Protein AF-A0A969EC78-F1 (afdb_monomer_lite)

Foldseek 3Di:
DALLVCLVQLLVLCVVQNLVRSDPVVSCVSRVDDPVVQCVNQVVHSVSSVVSNVVVVVVCCVVPPVVVD

pLDDT: mean 96.11, std 3.27, range [80.0, 98.25]

Sequence (69 aa):
MPKDTYIPCLLQLFRQYGYDGATLARISEATGLGKASLYHHFPGGKDEMVQAVMDYLERWLAENVLPSL

Secondary structure (DSSP, 8-state):
--GGGGHHHHHHHHHHHHHHH--HHHHHHHH---HHHHHHH-TTHHHHHHHHHHHHHHHHHHHHTGGG-

Structure (mmCIF, N/CA/C/O backbone):
data_AF-A0A969EC78-F1
#
_entry.id   AF-A0A969EC78-F1
#
loop_
_atom_site.group_PDB
_atom_site.id
_atom_site.type_symbol
_atom_site.label_atom_id
_atom_site.label_alt_id
_atom_site.label_comp_id
_atom_site.label_asym_id
_atom_site.label_entity_id
_atom_site.label_seq_id
_atom_site.pdbx_PDB_ins_code
_atom_site.Cartn_x
_atom_site.Cartn_y
_atom_site.Cartn_z
_atom_site.occupancy
_atom_site.B_iso_or_equiv
_atom_site.auth_seq_id
_atom_site.auth_comp_id
_atom_site.auth_asym_id
_atom_site.auth_atom_id
_atom_site.pdbx_PDB_model_num
ATOM 1 N N . MET A 1 1 ? 5.092 3.556 14.143 1.00 82.38 1 MET A N 1
ATOM 2 C CA . MET A 1 1 ? 5.855 2.655 13.248 1.00 82.38 1 MET A CA 1
ATOM 3 C C . MET A 1 1 ? 6.081 3.375 11.925 1.00 82.38 1 MET A C 1
ATOM 5 O O . MET A 1 1 ? 5.236 4.200 11.586 1.00 82.38 1 MET A O 1
ATOM 9 N N . PRO A 1 2 ? 7.203 3.155 11.222 1.00 92.56 2 PRO A N 1
ATOM 10 C CA . PRO A 1 2 ? 7.427 3.748 9.903 1.00 92.56 2 PRO A CA 1
ATOM 11 C C . PRO A 1 2 ? 6.423 3.201 8.877 1.00 92.56 2 PRO A C 1
ATOM 13 O O . PRO A 1 2 ? 5.902 2.099 9.047 1.00 92.56 2 PRO A O 1
ATOM 16 N N . LYS A 1 3 ? 6.144 3.963 7.812 1.00 89.44 3 LYS A N 1
ATOM 17 C CA . LYS A 1 3 ? 5.162 3.563 6.787 1.00 89.44 3 LYS A CA 1
ATOM 18 C C . LYS A 1 3 ? 5.536 2.242 6.097 1.00 89.44 3 LYS A C 1
ATOM 20 O O . LYS A 1 3 ? 4.659 1.432 5.805 1.00 89.44 3 LYS A O 1
ATOM 25 N N . ASP A 1 4 ? 6.836 1.987 5.948 1.00 93.25 4 ASP A N 1
ATOM 26 C CA . ASP A 1 4 ? 7.375 0.796 5.286 1.00 93.25 4 ASP A CA 1
ATOM 27 C C . ASP A 1 4 ? 7.001 -0.507 6.005 1.00 93.25 4 ASP A C 1
ATOM 29 O O . ASP A 1 4 ? 6.899 -1.558 5.376 1.00 93.25 4 ASP A O 1
ATOM 33 N N . THR A 1 5 ? 6.701 -0.440 7.310 1.00 96.25 5 THR A N 1
ATOM 34 C CA . THR A 1 5 ? 6.226 -1.588 8.098 1.00 96.25 5 THR A CA 1
ATOM 35 C C . THR A 1 5 ? 4.947 -2.202 7.524 1.00 96.25 5 THR A C 1
ATOM 37 O O . THR A 1 5 ? 4.728 -3.402 7.673 1.00 96.25 5 THR A O 1
ATOM 40 N N . TYR A 1 6 ? 4.112 -1.412 6.844 1.00 96.94 6 TYR A N 1
ATOM 41 C CA . TYR A 1 6 ? 2.833 -1.878 6.306 1.00 96.94 6 TYR A CA 1
ATOM 42 C C . TYR A 1 6 ? 2.924 -2.353 4.851 1.00 96.94 6 TYR A C 1
ATOM 44 O O . TYR A 1 6 ? 1.986 -2.986 4.368 1.00 96.94 6 TYR A O 1
ATOM 52 N N . ILE A 1 7 ? 4.037 -2.104 4.151 1.00 97.19 7 ILE A N 1
ATOM 53 C CA . ILE A 1 7 ? 4.189 -2.426 2.723 1.00 97.19 7 ILE A CA 1
ATOM 54 C C . ILE A 1 7 ? 3.995 -3.924 2.427 1.00 97.19 7 ILE A C 1
ATOM 56 O O . ILE A 1 7 ? 3.247 -4.226 1.498 1.00 97.19 7 ILE A O 1
ATOM 60 N N . PRO A 1 8 ? 4.552 -4.883 3.196 1.00 96.56 8 PRO A N 1
ATOM 61 C CA . PRO A 1 8 ? 4.325 -6.306 2.924 1.00 96.56 8 PRO A CA 1
ATOM 62 C C . PRO A 1 8 ? 2.848 -6.714 3.023 1.00 96.56 8 PRO A C 1
ATOM 64 O O . PRO A 1 8 ? 2.363 -7.513 2.223 1.00 96.56 8 PRO A O 1
ATOM 67 N N . CYS A 1 9 ? 2.121 -6.134 3.980 1.00 97.12 9 CYS A N 1
ATOM 68 C CA . CYS A 1 9 ? 0.685 -6.350 4.145 1.00 97.12 9 CYS A CA 1
ATOM 69 C C . CYS A 1 9 ? -0.103 -5.753 2.967 1.00 97.12 9 CYS A C 1
ATOM 71 O O . CYS A 1 9 ? -0.926 -6.435 2.356 1.00 97.12 9 CYS A O 1
ATOM 73 N N . LEU A 1 10 ? 0.201 -4.505 2.596 1.00 98.06 10 LEU A N 1
ATOM 74 C CA . LEU A 1 10 ? -0.407 -3.829 1.449 1.00 98.06 10 LEU A CA 1
ATOM 75 C C . LEU A 1 10 ? -0.150 -4.591 0.143 1.00 98.06 10 LEU A C 1
ATOM 77 O O . LEU A 1 10 ? -1.078 -4.787 -0.637 1.00 98.06 10 LEU A O 1
ATOM 81 N N . LEU A 1 11 ? 1.072 -5.088 -0.069 1.00 98.00 11 LEU A N 1
ATOM 82 C CA . LEU A 1 11 ? 1.437 -5.910 -1.222 1.00 98.00 11 LEU A CA 1
ATOM 83 C C . LEU A 1 11 ? 0.554 -7.159 -1.324 1.00 98.00 11 LEU A C 1
ATOM 85 O O . LEU A 1 11 ? 0.014 -7.442 -2.393 1.00 98.00 11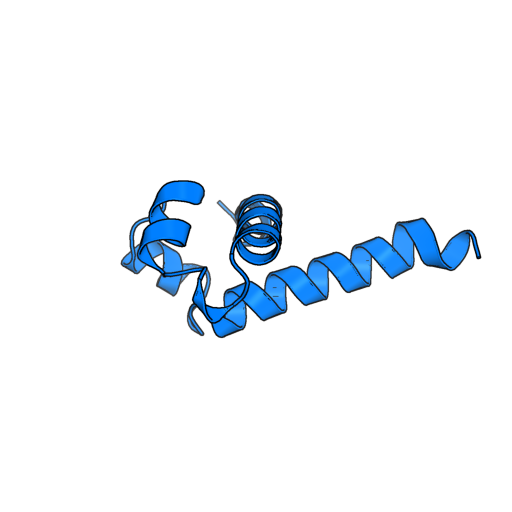 LEU A O 1
ATOM 89 N N . GLN A 1 12 ? 0.376 -7.898 -0.225 1.00 97.62 12 GLN A N 1
ATOM 90 C CA . GLN A 1 12 ? -0.500 -9.075 -0.208 1.00 97.62 12 GLN A CA 1
ATOM 91 C C . GLN A 1 12 ? -1.945 -8.705 -0.546 1.00 97.62 12 GLN A C 1
ATOM 93 O O . GLN A 1 12 ? -2.587 -9.377 -1.356 1.00 97.62 12 GLN A O 1
ATOM 98 N N . LEU A 1 13 ? -2.437 -7.613 0.035 1.00 98.12 13 LEU A N 1
ATOM 99 C CA . LEU A 1 13 ? -3.805 -7.153 -0.142 1.00 98.12 13 LEU A CA 1
ATOM 100 C C . LEU A 1 13 ? -4.073 -6.698 -1.586 1.00 98.12 13 LEU A C 1
ATOM 102 O O . LEU A 1 13 ? -5.065 -7.118 -2.184 1.00 98.12 13 LEU A O 1
ATOM 106 N N . PHE A 1 14 ? -3.167 -5.926 -2.192 1.00 98.19 14 PHE A N 1
ATOM 107 C CA . PHE A 1 14 ? -3.273 -5.540 -3.602 1.00 98.19 14 PHE A CA 1
ATOM 108 C C . PHE A 1 14 ? -3.123 -6.736 -4.542 1.00 98.19 14 PHE A C 1
ATOM 110 O O . PHE A 1 14 ? -3.856 -6.821 -5.525 1.00 98.19 14 PHE A O 1
ATOM 117 N N . ARG A 1 15 ? -2.248 -7.701 -4.231 1.00 97.06 15 ARG A N 1
ATOM 118 C CA . ARG A 1 15 ? -2.125 -8.936 -5.020 1.00 97.06 15 ARG A CA 1
ATOM 119 C C . ARG A 1 15 ? -3.411 -9.762 -4.999 1.00 97.06 15 ARG A C 1
ATOM 121 O O . ARG A 1 15 ? -3.751 -10.381 -6.000 1.00 97.06 15 ARG A O 1
ATOM 128 N N . GLN A 1 16 ? -4.105 -9.798 -3.864 1.00 98.12 16 GLN A N 1
ATOM 129 C CA . GLN A 1 16 ? -5.310 -10.605 -3.692 1.00 98.12 16 GLN A CA 1
ATOM 130 C C . GLN A 1 16 ? -6.558 -9.956 -4.298 1.00 98.12 16 GLN A C 1
ATOM 132 O O . GLN A 1 16 ? -7.375 -10.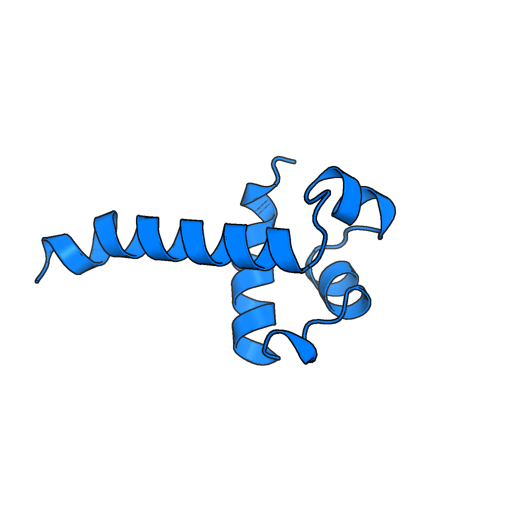651 -4.897 1.00 98.12 16 GLN A O 1
ATOM 137 N N . TYR A 1 17 ? -6.731 -8.646 -4.118 1.00 97.88 17 TYR A N 1
ATOM 138 C CA . TYR A 1 17 ? -7.986 -7.964 -4.447 1.00 97.88 17 TYR A CA 1
ATOM 139 C C . TYR A 1 17 ? -7.878 -6.977 -5.614 1.00 97.88 17 TYR A C 1
ATOM 141 O O . TYR A 1 17 ? -8.895 -6.424 -6.036 1.00 97.88 17 TYR A O 1
ATOM 149 N N . GLY A 1 18 ? -6.672 -6.736 -6.131 1.00 97.25 18 GLY A N 1
ATOM 150 C CA . GLY A 1 18 ? -6.412 -5.656 -7.075 1.00 97.25 18 GLY A CA 1
ATOM 151 C C . GLY A 1 18 ? -6.612 -4.273 -6.448 1.00 97.25 18 GLY A C 1
ATOM 152 O O . GLY A 1 18 ? -6.974 -4.132 -5.278 1.00 97.25 18 GLY A O 1
ATOM 153 N N . TYR A 1 19 ? -6.389 -3.229 -7.245 1.00 96.12 19 TYR A N 1
ATOM 154 C CA . TYR A 1 19 ? -6.515 -1.842 -6.795 1.00 96.12 19 TYR A CA 1
ATOM 155 C C . TYR A 1 19 ? -7.936 -1.516 -6.307 1.00 96.12 19 TYR A C 1
ATOM 157 O O . TYR A 1 19 ? -8.114 -1.009 -5.199 1.00 96.12 19 TYR A O 1
ATOM 165 N N . ASP A 1 20 ? -8.966 -1.827 -7.098 1.00 97.12 20 ASP A N 1
ATOM 166 C CA . ASP A 1 20 ? -10.354 -1.477 -6.765 1.00 97.12 20 ASP A CA 1
ATOM 167 C C . ASP A 1 20 ? -10.919 -2.308 -5.611 1.00 97.12 20 ASP A C 1
ATOM 169 O O . ASP A 1 20 ? -11.620 -1.776 -4.748 1.00 97.12 20 ASP A O 1
ATOM 173 N N . GLY A 1 21 ? -10.564 -3.594 -5.538 1.00 97.44 21 GLY A N 1
ATOM 174 C CA . GLY A 1 21 ? -11.002 -4.477 -4.458 1.00 97.44 21 GLY A CA 1
ATOM 175 C C . GLY A 1 21 ? -10.293 -4.220 -3.124 1.00 97.44 21 GLY A C 1
ATOM 176 O O . GLY A 1 21 ? -10.805 -4.620 -2.074 1.00 97.44 21 GLY A O 1
ATOM 177 N N . ALA A 1 22 ? -9.148 -3.539 -3.130 1.00 97.75 22 ALA A N 1
ATOM 178 C CA . ALA A 1 22 ? -8.418 -3.111 -1.943 1.00 97.75 22 ALA A CA 1
ATOM 179 C C . ALA A 1 22 ? -9.053 -1.863 -1.302 1.00 97.75 22 ALA A C 1
ATOM 181 O O . ALA A 1 22 ? -8.510 -0.760 -1.342 1.00 97.75 22 ALA A O 1
ATOM 182 N N . THR A 1 23 ? -10.247 -2.004 -0.725 1.00 97.50 23 THR A N 1
ATOM 183 C CA . THR A 1 23 ? -10.934 -0.873 -0.081 1.00 97.50 23 THR A CA 1
ATOM 184 C C . THR A 1 23 ? -10.184 -0.390 1.165 1.00 97.50 23 THR A C 1
ATOM 186 O O . THR A 1 23 ? -9.510 -1.169 1.839 1.00 97.50 23 THR A O 1
ATOM 189 N N . LEU A 1 24 ? -10.358 0.884 1.543 1.00 96.75 24 LEU A N 1
ATOM 190 C CA . LEU A 1 24 ? -9.774 1.423 2.784 1.00 96.75 24 LEU A CA 1
ATOM 191 C C . LEU A 1 24 ? -10.202 0.645 4.037 1.00 96.75 24 LEU A C 1
ATOM 193 O O . LEU A 1 24 ? -9.438 0.576 4.993 1.00 96.75 24 LEU A O 1
ATOM 197 N N . ALA A 1 25 ? -11.395 0.042 4.033 1.00 97.12 25 ALA A N 1
ATOM 198 C CA . ALA A 1 25 ? -11.856 -0.810 5.126 1.00 97.12 25 ALA A CA 1
ATOM 199 C C . ALA A 1 25 ? -11.028 -2.102 5.229 1.00 97.12 25 ALA A C 1
ATOM 201 O O . ALA A 1 25 ? -10.559 -2.434 6.311 1.00 97.12 25 ALA A O 1
ATOM 202 N N . ARG A 1 26 ? -10.770 -2.778 4.102 1.00 97.88 26 ARG A N 1
ATOM 203 C CA . ARG A 1 26 ? -9.907 -3.971 4.064 1.00 97.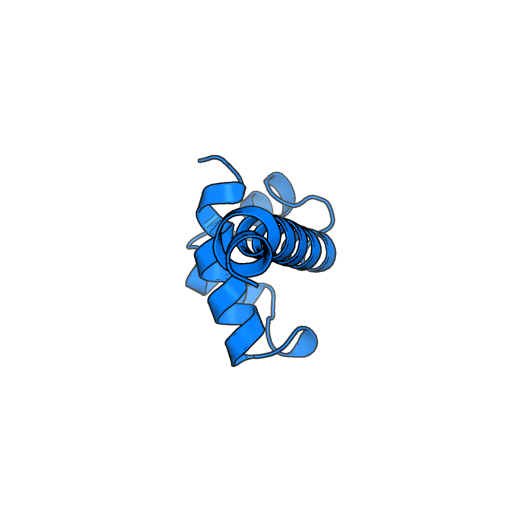88 26 ARG A CA 1
ATOM 204 C C . ARG A 1 26 ? -8.461 -3.640 4.418 1.00 97.88 26 ARG A C 1
ATOM 206 O O . ARG A 1 26 ? -7.819 -4.395 5.134 1.00 97.88 26 ARG A O 1
ATOM 213 N N . ILE A 1 27 ? -7.956 -2.498 3.948 1.00 97.75 27 ILE A N 1
ATOM 214 C CA . ILE A 1 27 ? -6.615 -2.014 4.304 1.00 97.75 27 ILE A CA 1
ATOM 215 C C . ILE A 1 27 ? -6.526 -1.762 5.813 1.00 97.75 27 ILE A C 1
ATOM 217 O O . ILE A 1 27 ? -5.560 -2.169 6.451 1.00 97.75 27 ILE A O 1
ATOM 221 N N . SER A 1 28 ? -7.541 -1.118 6.390 1.00 97.50 28 SER A N 1
ATOM 222 C CA . SER A 1 28 ? -7.635 -0.868 7.831 1.00 97.50 28 SER A CA 1
ATOM 223 C C . SER A 1 28 ? -7.631 -2.171 8.634 1.00 97.50 28 SER A C 1
ATOM 225 O O . SER A 1 28 ? -6.852 -2.301 9.572 1.00 97.50 28 SER A O 1
ATOM 227 N N . GLU A 1 29 ? -8.422 -3.160 8.214 1.00 97.19 29 GLU A N 1
ATOM 228 C CA . GLU A 1 29 ? -8.463 -4.491 8.826 1.00 97.19 29 GLU A CA 1
ATOM 229 C C . GLU A 1 29 ? -7.104 -5.200 8.754 1.00 97.19 29 GLU A C 1
ATOM 231 O O . GLU A 1 29 ? -6.601 -5.680 9.766 1.00 97.19 29 GLU A O 1
ATOM 236 N N . ALA A 1 30 ? -6.472 -5.214 7.579 1.00 96.00 30 ALA A N 1
ATOM 237 C CA . ALA A 1 30 ? -5.224 -5.939 7.366 1.00 96.00 30 ALA A CA 1
ATOM 238 C C . ALA A 1 30 ? -4.019 -5.291 8.069 1.00 96.00 30 ALA A C 1
ATOM 240 O O . ALA A 1 30 ? -3.116 -5.988 8.526 1.00 96.00 30 ALA A O 1
ATOM 241 N N . THR A 1 31 ? -4.001 -3.959 8.172 1.00 95.88 31 THR A N 1
ATOM 242 C CA . THR A 1 31 ? -2.904 -3.205 8.808 1.00 95.88 31 THR A CA 1
ATOM 243 C C . THR A 1 31 ? -3.128 -2.945 10.300 1.00 95.88 31 THR A C 1
ATOM 245 O O . THR A 1 31 ? -2.198 -2.529 10.988 1.00 95.88 31 THR A O 1
ATOM 248 N N . GLY A 1 32 ? -4.352 -3.136 10.803 1.00 96.44 32 GLY A N 1
ATOM 249 C CA . GLY A 1 32 ? -4.765 -2.732 12.150 1.00 96.44 32 GLY A CA 1
ATOM 250 C C . GLY A 1 32 ? -4.865 -1.213 12.347 1.00 96.44 32 GLY A C 1
ATOM 251 O O . GLY A 1 32 ? -5.093 -0.747 13.463 1.00 96.44 32 GLY A O 1
ATOM 252 N N . LEU A 1 33 ? -4.682 -0.417 11.289 1.00 96.94 33 LEU A N 1
ATOM 253 C CA . LEU A 1 33 ? -4.703 1.039 11.360 1.00 96.94 33 LEU A CA 1
ATOM 254 C C . LEU A 1 33 ? -6.105 1.593 11.157 1.00 96.94 33 LEU A C 1
ATOM 256 O O . LEU A 1 33 ? -6.801 1.230 10.214 1.00 96.94 33 LEU A O 1
ATOM 260 N N . GLY A 1 34 ? -6.486 2.576 11.970 1.00 97.44 34 GLY A N 1
ATOM 261 C CA . GLY A 1 34 ? -7.666 3.394 11.698 1.00 97.44 34 GLY A CA 1
ATOM 262 C C . GLY A 1 34 ? -7.463 4.330 10.499 1.00 97.44 34 GLY A C 1
ATOM 263 O O . GLY A 1 34 ? -6.336 4.659 10.124 1.00 97.44 34 GLY A O 1
ATOM 264 N N . LYS A 1 35 ? -8.566 4.841 9.934 1.00 95.19 35 LYS A N 1
ATOM 265 C CA . LYS A 1 35 ? -8.557 5.757 8.775 1.00 95.19 35 LYS A CA 1
ATOM 266 C C . LYS A 1 35 ? -7.618 6.957 8.963 1.00 95.19 35 LYS A C 1
ATOM 268 O O . LYS A 1 35 ? -6.845 7.262 8.064 1.00 95.19 35 LYS A O 1
ATOM 273 N N . ALA A 1 36 ? -7.653 7.620 10.120 1.00 96.75 36 ALA A N 1
ATOM 274 C CA . ALA A 1 36 ? -6.790 8.774 10.393 1.00 96.75 36 ALA A CA 1
ATOM 275 C C . ALA A 1 36 ? -5.295 8.406 10.368 1.00 96.75 36 ALA A C 1
ATOM 277 O O . ALA A 1 36 ? -4.495 9.134 9.790 1.00 96.75 36 ALA A O 1
ATOM 278 N N . SER A 1 37 ? -4.926 7.251 10.928 1.00 97.00 37 SER A N 1
ATOM 279 C CA . SER A 1 37 ? -3.548 6.751 10.905 1.00 97.00 37 SER A CA 1
ATOM 280 C C . SER A 1 37 ? -3.101 6.359 9.497 1.00 97.00 37 SER A C 1
ATOM 282 O O . SER A 1 37 ? -1.962 6.628 9.130 1.00 97.00 37 SER A O 1
ATOM 284 N N . LEU A 1 38 ? -3.998 5.788 8.685 1.00 97.00 38 LEU A N 1
ATOM 285 C CA . LEU A 1 38 ? -3.720 5.506 7.275 1.00 97.00 38 LEU A CA 1
ATOM 286 C C . LEU A 1 38 ? -3.395 6.785 6.501 1.00 97.00 38 LEU A C 1
ATOM 288 O O . LEU A 1 38 ? -2.374 6.822 5.830 1.00 97.00 38 LEU A O 1
ATOM 292 N N . TYR A 1 39 ? -4.198 7.842 6.644 1.00 96.88 39 TYR A N 1
ATOM 293 C CA . TYR A 1 39 ? -3.913 9.129 5.996 1.00 96.88 39 TYR A CA 1
ATOM 294 C C . TYR A 1 39 ? -2.711 9.863 6.599 1.00 96.88 39 TYR A C 1
ATOM 296 O O . TYR A 1 39 ? -2.073 10.652 5.916 1.00 96.88 39 TYR A O 1
ATOM 304 N N . HIS A 1 40 ? -2.372 9.610 7.863 1.00 96.44 40 HIS A N 1
ATOM 305 C CA . HIS A 1 40 ? -1.140 10.133 8.449 1.00 96.44 40 HIS A CA 1
ATOM 306 C C . HIS A 1 40 ? 0.106 9.488 7.822 1.00 96.44 40 HIS A C 1
ATOM 308 O O . HIS A 1 40 ? 1.079 10.181 7.541 1.00 96.44 40 HIS A O 1
ATOM 314 N N . HIS A 1 41 ? 0.077 8.172 7.592 1.00 96.62 41 HIS A N 1
ATOM 315 C CA . HIS A 1 41 ? 1.185 7.444 6.967 1.00 96.62 41 HIS A CA 1
ATOM 316 C C . HIS A 1 41 ? 1.241 7.603 5.445 1.00 96.62 41 HIS A C 1
ATOM 318 O O . HIS A 1 41 ? 2.335 7.619 4.885 1.00 96.62 41 HIS A O 1
ATOM 324 N N . PHE A 1 42 ? 0.077 7.718 4.809 1.00 97.62 42 PHE A N 1
ATOM 325 C CA . PHE A 1 42 ? -0.106 7.831 3.366 1.00 97.62 42 PHE A CA 1
ATOM 326 C C . PHE A 1 42 ? -1.094 8.975 3.071 1.00 97.62 42 PHE A C 1
ATOM 328 O O . PHE A 1 42 ? -2.287 8.720 2.858 1.00 97.62 42 PHE A O 1
ATOM 335 N N . PRO A 1 43 ? -0.653 10.247 3.115 1.00 97.31 43 PRO A N 1
ATOM 336 C CA . PRO A 1 43 ? -1.505 11.407 2.836 1.00 97.31 43 PRO A CA 1
ATOM 337 C C . PRO A 1 43 ? -2.234 11.353 1.486 1.00 97.31 43 PRO A C 1
ATOM 339 O O . PRO A 1 43 ? -3.379 11.793 1.393 1.00 97.31 43 PRO A O 1
ATOM 342 N N . GLY A 1 44 ? -1.613 10.764 0.461 1.00 97.38 44 GLY A N 1
ATOM 343 C CA . GLY A 1 44 ? -2.204 10.498 -0.855 1.00 97.38 44 GLY A CA 1
ATOM 344 C C . GLY A 1 44 ? -3.166 9.304 -0.882 1.00 97.38 44 GLY A C 1
ATOM 345 O O . GLY A 1 44 ? -3.685 8.941 -1.935 1.00 97.38 44 GLY A O 1
ATOM 346 N N . GLY A 1 45 ? -3.436 8.680 0.266 1.00 97.00 45 GLY A N 1
ATOM 347 C CA . GLY A 1 45 ? -4.395 7.594 0.408 1.00 97.00 45 GLY A CA 1
ATOM 348 C C . GLY A 1 45 ? -3.986 6.334 -0.352 1.00 97.00 45 GLY A C 1
ATOM 349 O O . GLY A 1 45 ? -2.818 5.952 -0.378 1.00 97.00 45 GLY A O 1
ATOM 350 N N . LYS A 1 46 ? -4.975 5.661 -0.953 1.00 97.12 46 LYS A N 1
ATOM 351 C CA . LYS A 1 46 ? -4.778 4.363 -1.615 1.00 97.12 46 LYS A CA 1
ATOM 352 C C . LYS A 1 46 ? -3.770 4.441 -2.769 1.00 97.12 46 LYS A C 1
ATOM 354 O O . LYS A 1 46 ? -3.017 3.493 -2.957 1.00 97.12 46 LYS A O 1
ATOM 359 N N . ASP A 1 47 ? -3.719 5.560 -3.488 1.00 98.00 47 ASP A N 1
ATOM 360 C CA . ASP A 1 47 ? -2.761 5.758 -4.583 1.00 98.00 47 ASP A CA 1
ATOM 361 C C . ASP A 1 47 ? -1.323 5.765 -4.077 1.00 98.00 47 ASP A C 1
ATOM 363 O O . ASP A 1 47 ? -0.477 5.044 -4.601 1.00 98.00 47 ASP A O 1
ATOM 367 N N . GLU A 1 48 ? -1.055 6.506 -3.001 1.00 98.25 48 GLU A N 1
ATOM 368 C CA . GLU A 1 48 ? 0.274 6.528 -2.391 1.00 98.25 48 GLU A CA 1
ATOM 369 C C . GLU A 1 48 ? 0.655 5.163 -1.802 1.00 98.25 48 GLU A C 1
ATOM 371 O O . GLU A 1 48 ? 1.806 4.746 -1.908 1.00 98.25 48 GLU A O 1
ATOM 376 N N . MET A 1 49 ? -0.302 4.425 -1.231 1.00 98.00 49 MET A N 1
ATOM 377 C CA . MET A 1 49 ? -0.061 3.061 -0.743 1.00 98.00 49 MET A CA 1
ATOM 378 C C . MET A 1 49 ? 0.375 2.118 -1.870 1.00 98.00 49 MET A C 1
ATOM 380 O O . MET A 1 49 ? 1.254 1.284 -1.666 1.00 98.00 49 MET A O 1
ATOM 384 N N . VAL A 1 50 ? -0.224 2.245 -3.056 1.00 97.94 50 VAL A N 1
ATOM 385 C CA . VAL A 1 50 ? 0.141 1.445 -4.234 1.00 97.94 50 VAL A CA 1
ATOM 386 C C . VAL A 1 50 ? 1.517 1.845 -4.737 1.00 97.94 50 VAL A C 1
ATOM 388 O O . VAL A 1 50 ? 2.338 0.966 -4.972 1.00 97.94 50 VAL A O 1
ATOM 391 N N . GLN A 1 51 ? 1.797 3.147 -4.848 1.00 98.25 51 GLN A N 1
ATOM 392 C CA . GLN A 1 51 ? 3.122 3.630 -5.245 1.00 98.25 51 GLN A CA 1
ATOM 393 C C . GLN A 1 51 ? 4.208 3.115 -4.297 1.00 98.25 51 GLN A C 1
ATOM 395 O O . GLN A 1 51 ? 5.185 2.539 -4.755 1.00 98.25 51 GLN A O 1
ATOM 400 N N . ALA A 1 52 ? 3.985 3.175 -2.982 1.00 97.88 52 ALA A N 1
ATOM 401 C CA . ALA A 1 52 ? 4.928 2.636 -2.003 1.00 97.88 52 ALA A CA 1
ATOM 402 C C . ALA A 1 52 ? 5.186 1.126 -2.185 1.00 97.88 52 ALA A C 1
ATOM 404 O O . ALA A 1 52 ? 6.308 0.657 -1.993 1.00 97.88 52 ALA A O 1
ATOM 405 N N . VAL A 1 53 ? 4.161 0.356 -2.565 1.00 97.94 53 VAL A N 1
ATOM 406 C CA . VAL A 1 53 ? 4.304 -1.074 -2.881 1.00 97.94 53 VAL A CA 1
ATOM 407 C C . VAL A 1 53 ? 5.086 -1.291 -4.180 1.00 97.94 53 VAL A C 1
ATOM 409 O O . VAL A 1 53 ? 5.920 -2.195 -4.231 1.00 97.94 53 VAL A O 1
ATOM 412 N N . MET A 1 54 ? 4.846 -0.476 -5.208 1.00 97.69 54 MET A N 1
ATOM 413 C CA . MET A 1 54 ? 5.576 -0.546 -6.477 1.00 97.69 54 MET A CA 1
ATOM 414 C C . MET A 1 54 ? 7.053 -0.188 -6.291 1.00 97.69 54 MET A C 1
ATOM 416 O O . MET A 1 54 ? 7.905 -0.979 -6.682 1.00 97.69 54 MET A O 1
ATOM 420 N N . ASP A 1 55 ? 7.358 0.907 -5.592 1.00 97.69 55 ASP A N 1
ATOM 421 C CA . ASP A 1 55 ? 8.729 1.329 -5.272 1.00 97.69 55 ASP A CA 1
ATOM 422 C C . ASP A 1 55 ? 9.498 0.233 -4.519 1.00 97.69 55 ASP A C 1
ATOM 424 O O . ASP A 1 55 ? 10.680 -0.025 -4.767 1.00 97.69 55 ASP A O 1
ATOM 428 N N . TYR A 1 56 ? 8.819 -0.437 -3.583 1.00 96.06 56 TYR A N 1
ATOM 429 C CA . TYR A 1 56 ? 9.385 -1.559 -2.844 1.00 96.06 56 TYR A CA 1
ATOM 430 C C . TYR A 1 56 ? 9.695 -2.753 -3.755 1.00 96.06 56 TYR A C 1
ATOM 432 O O . TYR A 1 56 ? 10.774 -3.339 -3.649 1.00 96.06 56 TYR A O 1
ATOM 440 N N . LEU A 1 57 ? 8.776 -3.107 -4.660 1.00 95.69 57 LEU A N 1
ATOM 441 C CA . LEU A 1 57 ? 8.977 -4.186 -5.628 1.00 95.69 57 LEU A CA 1
ATOM 442 C C . LEU A 1 57 ? 10.110 -3.871 -6.605 1.00 95.69 57 LEU A C 1
ATOM 444 O O . LEU A 1 57 ? 10.949 -4.735 -6.842 1.00 95.69 57 LEU A O 1
ATOM 448 N N . GLU A 1 58 ? 10.157 -2.654 -7.145 1.00 96.94 58 GLU A N 1
ATOM 449 C CA . GLU A 1 58 ? 11.216 -2.207 -8.055 1.00 96.94 58 GLU A CA 1
ATOM 450 C C . GLU A 1 58 ? 12.591 -2.328 -7.400 1.00 96.94 58 GLU A C 1
ATOM 452 O O . GLU A 1 58 ? 13.513 -2.899 -7.987 1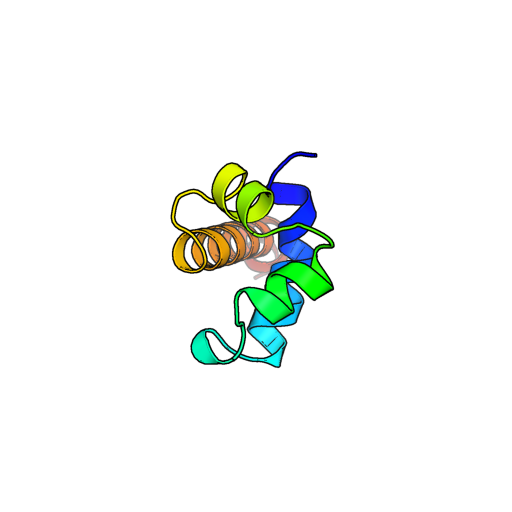.00 96.94 58 GLU A O 1
ATOM 457 N N . ARG A 1 59 ? 12.715 -1.874 -6.147 1.00 95.94 59 ARG A N 1
ATOM 458 C CA . ARG A 1 59 ? 13.958 -1.999 -5.381 1.00 95.94 59 ARG A CA 1
ATOM 459 C C . ARG A 1 59 ? 14.330 -3.456 -5.128 1.00 95.94 59 ARG A C 1
ATOM 461 O O . ARG A 1 59 ? 15.464 -3.849 -5.385 1.00 95.94 59 ARG A O 1
ATOM 468 N N . TRP A 1 60 ? 13.374 -4.272 -4.684 1.00 95.12 60 TRP A N 1
ATOM 469 C CA . TRP A 1 60 ? 13.622 -5.690 -4.434 1.00 95.12 60 TRP A CA 1
ATOM 470 C C . TRP A 1 60 ? 14.063 -6.423 -5.706 1.00 95.12 60 TRP A C 1
ATOM 472 O O . TRP A 1 60 ? 15.017 -7.199 -5.664 1.00 95.12 60 TRP A O 1
ATOM 482 N N . LEU A 1 61 ? 13.420 -6.147 -6.844 1.00 96.06 61 LEU A N 1
ATOM 483 C CA . LEU A 1 61 ? 13.792 -6.717 -8.138 1.00 96.06 61 LEU A CA 1
ATOM 484 C C . LEU A 1 61 ? 15.217 -6.325 -8.529 1.00 96.06 61 LEU A C 1
ATOM 486 O O . LEU A 1 61 ? 15.999 -7.198 -8.907 1.00 96.06 61 LEU A O 1
ATOM 490 N N . ALA A 1 62 ? 15.561 -5.042 -8.406 1.00 96.56 62 ALA A N 1
ATOM 491 C CA . ALA A 1 62 ? 16.889 -4.532 -8.728 1.00 96.56 62 ALA A CA 1
ATOM 492 C C . ALA A 1 62 ? 17.994 -5.127 -7.844 1.00 96.56 62 ALA A C 1
ATOM 494 O O . ALA A 1 62 ? 19.109 -5.326 -8.316 1.00 96.56 62 ALA A O 1
ATOM 495 N N . GLU A 1 63 ? 17.691 -5.435 -6.584 1.00 96.75 63 GLU A N 1
ATOM 496 C CA . GLU A 1 63 ? 18.664 -5.964 -5.624 1.00 96.75 63 GLU A CA 1
ATOM 497 C C . GLU A 1 63 ? 18.786 -7.494 -5.653 1.00 96.75 63 GLU A C 1
ATOM 499 O O . GLU A 1 63 ? 19.860 -8.022 -5.374 1.00 96.75 63 GLU A O 1
ATOM 504 N N . ASN A 1 64 ? 17.707 -8.217 -5.973 1.00 96.50 64 ASN A N 1
ATOM 505 C CA . ASN A 1 64 ? 17.634 -9.667 -5.746 1.00 96.50 64 ASN A CA 1
ATOM 506 C C . ASN A 1 64 ? 17.453 -10.491 -7.022 1.00 96.50 64 ASN A C 1
ATOM 508 O O . ASN A 1 64 ? 17.839 -11.655 -7.040 1.00 96.50 64 ASN A O 1
ATOM 512 N N . VAL A 1 65 ? 16.846 -9.923 -8.069 1.00 94.44 65 VAL A N 1
ATOM 513 C CA . VAL A 1 65 ? 16.516 -10.664 -9.296 1.00 94.44 65 VAL A CA 1
ATOM 514 C C . VAL A 1 65 ? 17.388 -10.213 -10.457 1.00 94.44 65 VAL A C 1
ATOM 516 O O . VAL A 1 65 ? 18.083 -11.036 -11.045 1.00 94.44 65 VAL A O 1
ATOM 519 N N . LEU A 1 66 ? 17.403 -8.916 -10.772 1.00 93.00 66 LEU A N 1
ATOM 520 C CA . LEU A 1 66 ? 18.150 -8.394 -11.922 1.00 93.00 66 LEU A CA 1
ATOM 521 C C . LEU A 1 66 ? 19.657 -8.712 -11.897 1.00 93.00 66 LEU A C 1
ATOM 523 O O . LEU A 1 66 ? 20.176 -9.030 -12.960 1.00 93.00 66 LEU A O 1
ATOM 527 N N . PRO A 1 67 ? 20.371 -8.713 -10.751 1.00 94.44 67 PRO A N 1
ATOM 528 C CA . PRO A 1 67 ? 21.792 -9.075 -10.723 1.00 94.44 67 PRO A CA 1
ATOM 529 C C . PRO A 1 67 ? 22.069 -10.555 -11.023 1.00 94.44 67 PRO A C 1
ATOM 531 O O . PRO A 1 67 ? 23.223 -10.935 -11.200 1.00 94.44 67 PRO A O 1
ATOM 534 N N . SER A 1 68 ? 21.028 -11.393 -11.012 1.00 85.50 68 SER A N 1
ATOM 535 C CA . SER A 1 68 ? 21.108 -12.829 -11.303 1.00 85.50 68 SER A CA 1
ATOM 536 C C . SER A 1 68 ? 20.648 -13.205 -12.716 1.00 85.50 68 SER A C 1
ATOM 538 O O . SER A 1 68 ? 20.655 -14.391 -13.050 1.00 85.50 68 SER A O 1
ATOM 540 N N . LEU A 1 69 ? 20.250 -12.216 -13.524 1.00 80.00 69 LEU A N 1
ATOM 541 C 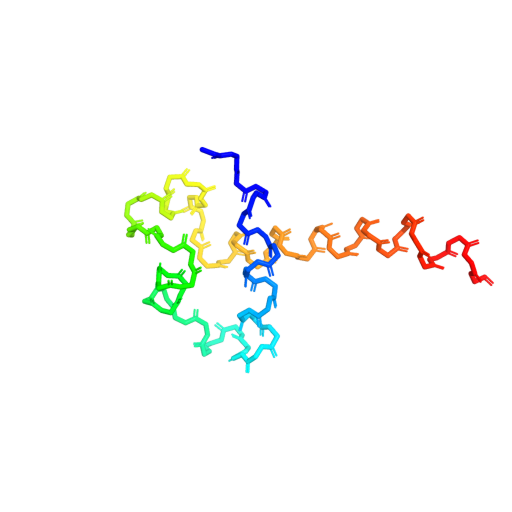CA . LEU A 1 69 ? 19.968 -12.355 -14.956 1.00 80.00 69 LEU A CA 1
ATOM 542 C C . LEU A 1 69 ? 21.228 -12.063 -15.778 1.00 80.00 69 LEU A C 1
ATOM 544 O O . LEU A 1 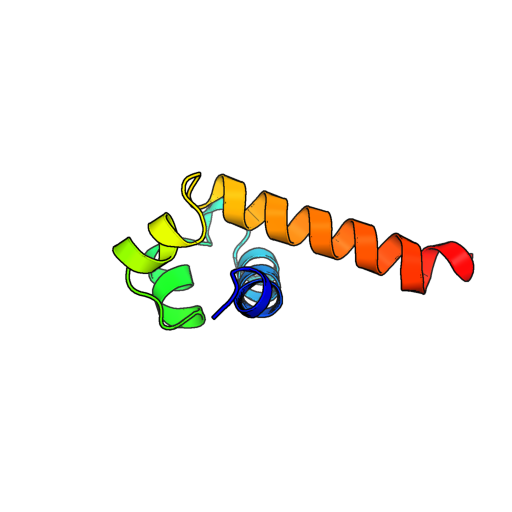69 ? 21.414 -12.765 -16.797 1.00 80.00 69 LEU A O 1
#

Radius of gyration: 12.72 Å; chains: 1; bounding box: 34×24×28 Å